Protein AF-A0A6V7HYW4-F1 (afdb_monomer_lite)

Structure (mmCIF, N/CA/C/O backbone):
data_AF-A0A6V7HYW4-F1
#
_entry.id   AF-A0A6V7HYW4-F1
#
loop_
_atom_site.group_PDB
_atom_site.id
_atom_site.type_symbol
_atom_site.label_atom_id
_atom_site.label_alt_id
_atom_site.label_comp_id
_atom_site.label_asym_id
_atom_site.label_entity_id
_atom_site.label_seq_id
_atom_site.pdbx_PDB_ins_code
_atom_site.Cartn_x
_atom_site.Cartn_y
_atom_site.Cartn_z
_atom_site.occupancy
_atom_site.B_iso_or_equiv
_atom_site.auth_seq_id
_atom_site.auth_comp_id
_atom_site.auth_asym_id
_atom_site.auth_atom_id
_atom_site.pdbx_PDB_model_num
ATOM 1 N N . ALA A 1 1 ? 6.335 6.263 9.589 1.00 73.88 1 ALA A N 1
ATOM 2 C CA . ALA A 1 1 ? 5.950 6.322 11.018 1.00 73.88 1 ALA A CA 1
ATOM 3 C C . ALA A 1 1 ? 4.460 6.633 11.207 1.00 73.88 1 ALA A C 1
ATOM 5 O O . ALA A 1 1 ? 3.752 5.780 11.722 1.00 73.88 1 ALA A O 1
ATOM 6 N N . CYS A 1 2 ? 3.945 7.784 10.749 1.00 93.00 2 CYS A N 1
ATOM 7 C CA . CYS A 1 2 ? 2.543 8.166 10.995 1.00 93.00 2 CYS A CA 1
ATOM 8 C C . CYS A 1 2 ? 1.502 7.234 10.343 1.00 93.00 2 CYS A C 1
ATOM 10 O O . CYS A 1 2 ? 0.535 6.866 11.001 1.00 93.00 2 CYS A O 1
ATOM 12 N N . TYR A 1 3 ? 1.714 6.791 9.094 1.00 95.44 3 TYR A N 1
ATOM 13 C CA . TYR A 1 3 ? 0.780 5.867 8.426 1.00 95.44 3 TYR A CA 1
ATOM 14 C C . TYR A 1 3 ? 0.740 4.483 9.077 1.00 95.44 3 TYR A C 1
ATOM 16 O O . TYR A 1 3 ? -0.339 3.937 9.263 1.00 95.44 3 TYR A O 1
ATOM 24 N N . LEU A 1 4 ? 1.890 3.962 9.517 1.00 95.38 4 LEU A N 1
ATOM 25 C CA . LEU A 1 4 ? 1.945 2.712 10.281 1.00 95.38 4 LEU A CA 1
ATOM 26 C C . LEU A 1 4 ? 1.150 2.830 11.583 1.00 95.38 4 LEU A C 1
ATOM 28 O O . LEU A 1 4 ? 0.347 1.956 11.885 1.00 95.38 4 LEU A O 1
ATOM 32 N N . LYS A 1 5 ? 1.279 3.953 12.305 1.00 97.12 5 LYS A N 1
ATOM 33 C CA . LYS A 1 5 ? 0.497 4.165 13.527 1.00 97.12 5 LYS A CA 1
ATOM 34 C C . LYS A 1 5 ? -1.006 4.284 13.259 1.00 97.12 5 LYS A C 1
ATOM 36 O O . LYS A 1 5 ? -1.817 3.809 14.057 1.00 97.12 5 LYS A O 1
ATOM 41 N N . ALA A 1 6 ? -1.374 4.907 12.140 1.00 96.94 6 ALA A N 1
ATOM 42 C CA . ALA A 1 6 ? -2.758 4.991 11.693 1.00 96.94 6 ALA A CA 1
ATOM 43 C C . ALA A 1 6 ? -3.329 3.599 11.390 1.00 96.94 6 ALA A C 1
ATOM 45 O O . ALA A 1 6 ? -4.426 3.303 11.845 1.00 96.94 6 ALA A O 1
ATOM 46 N N . ILE A 1 7 ? -2.560 2.737 10.720 1.00 97.06 7 ILE A N 1
ATOM 47 C CA . ILE A 1 7 ? -2.930 1.346 10.421 1.00 97.06 7 ILE A CA 1
ATOM 48 C C . ILE A 1 7 ? -3.027 0.502 11.699 1.00 97.06 7 ILE A C 1
ATOM 50 O O . ILE A 1 7 ? -3.990 -0.236 11.861 1.00 97.06 7 ILE A O 1
ATOM 54 N N . GLU A 1 8 ? -2.082 0.636 12.634 1.00 97.25 8 GLU A N 1
ATOM 55 C CA . GLU A 1 8 ? -2.143 -0.051 13.935 1.00 97.25 8 GLU A CA 1
ATOM 56 C C . GL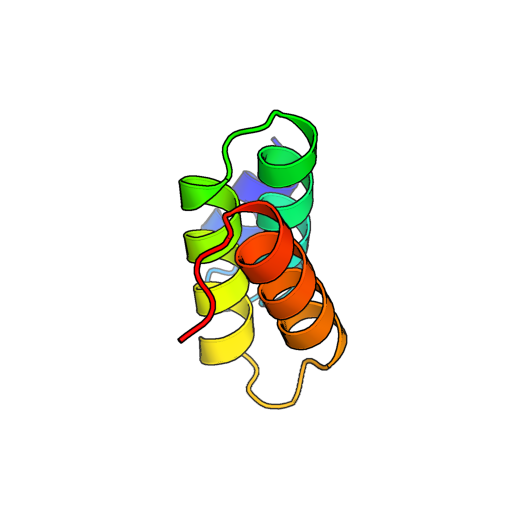U A 1 8 ? -3.418 0.298 14.712 1.00 97.25 8 GLU A C 1
ATOM 58 O O . GLU A 1 8 ? -4.005 -0.555 15.369 1.00 97.25 8 GLU A O 1
ATOM 63 N N . THR A 1 9 ? -3.828 1.568 14.660 1.00 97.75 9 THR A N 1
ATOM 64 C CA . THR A 1 9 ? -5.007 2.057 15.389 1.00 97.75 9 THR A CA 1
ATOM 65 C C . THR A 1 9 ? -6.304 1.749 14.642 1.00 97.75 9 THR A C 1
ATOM 67 O O . THR A 1 9 ? -7.332 1.487 15.262 1.00 97.75 9 THR A O 1
ATOM 70 N N . ARG A 1 10 ? -6.269 1.819 13.310 1.00 97.31 10 ARG A N 1
ATOM 71 C CA . ARG A 1 10 ? -7.409 1.649 12.413 1.00 97.31 10 ARG A CA 1
ATOM 72 C C . ARG A 1 10 ? -6.963 0.878 11.161 1.00 97.31 10 ARG A C 1
ATOM 74 O O . ARG A 1 10 ? -6.611 1.495 10.151 1.00 97.31 10 ARG A O 1
ATOM 81 N N . PRO A 1 11 ? -6.960 -0.465 11.211 1.00 96.69 11 PRO A N 1
ATOM 82 C CA . PRO A 1 11 ? -6.463 -1.290 10.113 1.00 96.69 11 PRO A CA 1
ATOM 83 C C . PRO A 1 11 ? -7.366 -1.256 8.876 1.00 96.69 11 PRO A C 1
ATOM 85 O O . PRO A 1 11 ? -6.921 -1.625 7.798 1.00 96.69 11 PRO A O 1
ATOM 88 N N . ASP A 1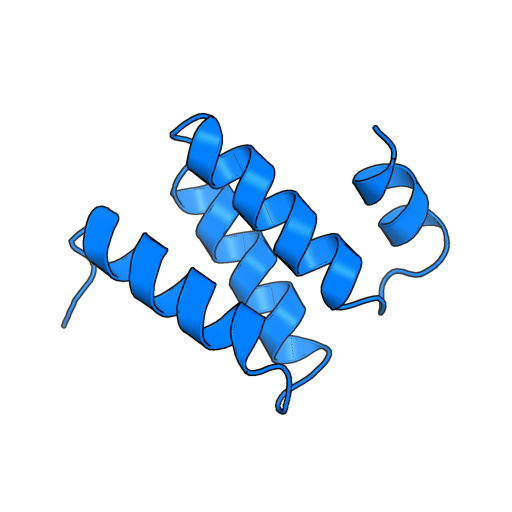 12 ? -8.602 -0.784 8.996 1.00 97.19 12 ASP A N 1
ATOM 89 C CA . ASP A 1 12 ? -9.555 -0.561 7.907 1.00 97.19 12 ASP A CA 1
ATOM 90 C C . ASP A 1 12 ? -9.428 0.832 7.261 1.00 97.19 12 ASP A C 1
ATOM 92 O O . ASP A 1 12 ? -10.185 1.180 6.356 1.00 97.19 12 ASP A O 1
ATOM 96 N N . PHE A 1 13 ? -8.450 1.649 7.671 1.00 97.62 13 PHE A N 1
ATOM 97 C CA . PHE A 1 13 ? -8.273 2.986 7.112 1.00 97.62 13 PHE A CA 1
ATOM 98 C C . PHE A 1 13 ? -7.584 2.958 5.739 1.00 97.62 13 PHE A C 1
ATOM 100 O O . PHE A 1 13 ? -6.372 3.163 5.634 1.00 97.62 13 PHE A O 1
ATOM 107 N N . ALA A 1 14 ? -8.362 2.746 4.676 1.00 98.00 14 ALA A N 1
ATOM 108 C CA . ALA A 1 14 ? -7.874 2.609 3.298 1.00 98.00 14 ALA A CA 1
ATOM 109 C C . ALA A 1 14 ? -6.909 3.733 2.858 1.00 98.00 14 ALA A C 1
ATOM 111 O O . ALA A 1 14 ? -5.886 3.469 2.225 1.00 98.00 14 ALA A O 1
ATOM 112 N N . VAL A 1 15 ? -7.166 4.982 3.265 1.00 97.94 15 VAL A N 1
ATOM 113 C CA . VAL A 1 15 ? -6.300 6.137 2.956 1.00 97.94 15 VAL A CA 1
ATOM 114 C C . VAL A 1 15 ? -4.889 5.976 3.532 1.00 97.94 15 VAL A C 1
ATOM 116 O O . VAL A 1 15 ? -3.913 6.316 2.866 1.00 97.94 15 VAL A O 1
ATOM 119 N N . ALA A 1 16 ? -4.746 5.434 4.746 1.00 98.19 16 ALA A N 1
ATOM 120 C CA . ALA A 1 16 ? -3.429 5.208 5.341 1.00 98.19 16 ALA A CA 1
ATOM 121 C C . ALA A 1 16 ? -2.644 4.120 4.598 1.00 98.19 16 ALA A C 1
ATOM 123 O O . ALA A 1 16 ? -1.437 4.271 4.412 1.00 98.19 16 ALA A O 1
ATOM 124 N N . TRP A 1 17 ? -3.327 3.070 4.132 1.00 98.44 17 TRP A N 1
ATOM 125 C CA . TRP A 1 17 ? -2.725 2.038 3.287 1.00 98.44 17 TRP A CA 1
ATOM 126 C C . TRP A 1 17 ? -2.266 2.598 1.939 1.00 98.44 17 TRP A C 1
ATOM 128 O O . TRP A 1 17 ? -1.115 2.389 1.570 1.00 98.44 17 TRP A O 1
ATOM 138 N N . SER A 1 18 ? -3.105 3.385 1.256 1.00 98.38 18 SER A N 1
ATOM 139 C CA . SER A 1 18 ? -2.731 4.029 -0.013 1.00 98.38 18 SER A CA 1
ATOM 140 C C . SER A 1 18 ? -1.528 4.961 0.167 1.00 98.38 18 SER A C 1
ATOM 142 O O . SER A 1 18 ? -0.535 4.856 -0.548 1.00 98.38 18 SER A O 1
ATOM 144 N N . ASN A 1 19 ? -1.532 5.800 1.204 1.00 98.19 19 ASN A N 1
ATOM 145 C CA . ASN A 1 19 ? -0.403 6.688 1.471 1.00 98.19 19 ASN A CA 1
ATOM 146 C C . ASN A 1 19 ? 0.887 5.939 1.833 1.00 98.19 19 ASN A C 1
ATOM 148 O O . ASN A 1 19 ? 1.977 6.397 1.487 1.00 98.19 19 ASN A O 1
ATOM 152 N N . LEU A 1 20 ? 0.791 4.793 2.513 1.00 97.88 20 LEU A N 1
ATOM 153 C CA . LEU A 1 20 ? 1.947 3.936 2.763 1.00 97.88 20 LEU A CA 1
ATOM 154 C C . LEU A 1 20 ? 2.471 3.314 1.458 1.00 97.88 20 LEU A C 1
ATOM 156 O O . LEU A 1 20 ? 3.682 3.299 1.249 1.00 97.88 20 LEU A O 1
ATOM 160 N N . GLY A 1 21 ? 1.579 2.897 0.554 1.00 98.06 21 GLY A N 1
ATOM 161 C CA . GLY A 1 21 ? 1.937 2.460 -0.797 1.00 98.06 21 GLY A CA 1
ATOM 162 C C . GLY A 1 21 ? 2.700 3.533 -1.577 1.00 98.06 21 GLY A C 1
ATOM 163 O O . GLY A 1 21 ? 3.751 3.244 -2.140 1.00 98.06 21 GLY A O 1
ATOM 164 N N . CYS A 1 22 ? 2.258 4.796 -1.522 1.00 98.19 22 CYS A N 1
ATOM 165 C CA . CYS A 1 22 ? 2.969 5.923 -2.139 1.00 98.19 22 CYS A CA 1
ATOM 166 C C . CYS A 1 22 ? 4.391 6.102 -1.587 1.00 98.19 22 CYS A C 1
ATOM 168 O O . CYS A 1 22 ? 5.310 6.403 -2.347 1.00 98.19 22 CYS A O 1
ATOM 170 N N . VAL A 1 23 ? 4.585 5.909 -0.276 1.00 98.00 23 VAL A N 1
ATOM 171 C CA . VAL A 1 23 ? 5.914 5.986 0.353 1.00 98.00 23 VAL A CA 1
ATOM 172 C C . VAL A 1 23 ? 6.835 4.893 -0.184 1.00 98.00 23 VAL A C 1
ATOM 174 O O . VAL A 1 23 ? 7.968 5.196 -0.545 1.00 98.00 23 VAL A O 1
ATOM 177 N N . PHE A 1 24 ? 6.359 3.650 -0.275 1.00 98.06 24 PHE A N 1
ATOM 178 C CA . PHE A 1 24 ? 7.156 2.555 -0.831 1.00 98.06 24 PHE A CA 1
ATOM 179 C C . PHE A 1 24 ? 7.418 2.724 -2.326 1.00 98.06 24 PHE A C 1
ATOM 181 O O . PHE A 1 24 ? 8.532 2.467 -2.776 1.00 98.06 24 PHE A O 1
ATOM 188 N N . ASN A 1 25 ? 6.449 3.250 -3.080 1.00 97.25 25 ASN A N 1
ATOM 189 C CA . ASN A 1 25 ? 6.643 3.547 -4.495 1.00 97.25 25 ASN A CA 1
ATOM 190 C C . ASN A 1 25 ? 7.768 4.574 -4.692 1.00 97.25 25 ASN A C 1
ATOM 192 O O . ASN A 1 25 ? 8.679 4.367 -5.484 1.00 97.25 25 ASN A O 1
ATOM 196 N N . ALA A 1 26 ? 7.769 5.645 -3.892 1.00 96.88 26 ALA A N 1
ATOM 197 C CA . ALA A 1 26 ? 8.829 6.652 -3.916 1.00 96.88 26 ALA A CA 1
ATOM 198 C C . ALA A 1 26 ? 10.211 6.107 -3.500 1.00 96.88 26 ALA A C 1
ATOM 200 O O . ALA A 1 26 ? 11.230 6.711 -3.827 1.00 96.88 26 ALA A O 1
ATOM 201 N N . GLN A 1 27 ? 10.255 4.983 -2.779 1.00 97.00 27 GLN A N 1
ATOM 202 C CA . GLN A 1 27 ? 11.487 4.282 -2.405 1.00 97.00 27 GLN A CA 1
ATOM 203 C C . GLN A 1 27 ? 11.940 3.256 -3.458 1.00 97.00 27 GLN A C 1
ATOM 205 O O . GLN A 1 27 ? 13.014 2.682 -3.306 1.00 97.00 27 GLN A O 1
ATOM 210 N N . GLY A 1 28 ? 11.158 3.029 -4.519 1.00 95.88 28 GLY A N 1
ATOM 211 C CA . GLY A 1 28 ? 11.416 1.986 -5.517 1.00 95.88 28 GLY A CA 1
ATOM 212 C C . GLY A 1 28 ? 11.052 0.574 -5.045 1.00 95.88 28 GLY A C 1
ATOM 213 O O . GLY A 1 28 ? 11.335 -0.405 -5.732 1.00 95.88 28 GLY A O 1
ATOM 214 N N . GLU A 1 29 ? 10.396 0.450 -3.892 1.00 97.56 29 GLU A N 1
ATOM 215 C CA . GLU A 1 29 ? 9.940 -0.818 -3.324 1.00 97.56 29 GLU A CA 1
ATOM 216 C C . GLU A 1 29 ? 8.590 -1.218 -3.945 1.00 97.56 29 GLU A C 1
ATOM 218 O O . GLU A 1 29 ? 7.543 -1.248 -3.292 1.00 97.56 29 GLU A O 1
ATOM 223 N N . ILE A 1 30 ? 8.617 -1.493 -5.251 1.00 96.31 30 ILE A N 1
ATOM 224 C CA . ILE A 1 30 ? 7.439 -1.664 -6.117 1.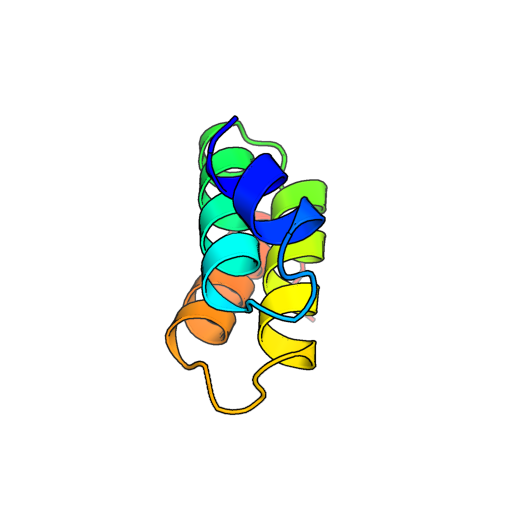00 96.31 30 ILE A CA 1
ATOM 225 C C . ILE A 1 30 ? 6.458 -2.722 -5.590 1.00 96.31 30 ILE A C 1
ATOM 227 O O . ILE A 1 30 ? 5.253 -2.486 -5.538 1.00 96.31 30 ILE A O 1
ATOM 231 N N . TRP A 1 31 ? 6.952 -3.876 -5.137 1.00 96.38 31 TRP A N 1
ATOM 232 C CA . TRP A 1 31 ? 6.092 -4.954 -4.632 1.00 96.38 31 TRP A CA 1
ATOM 233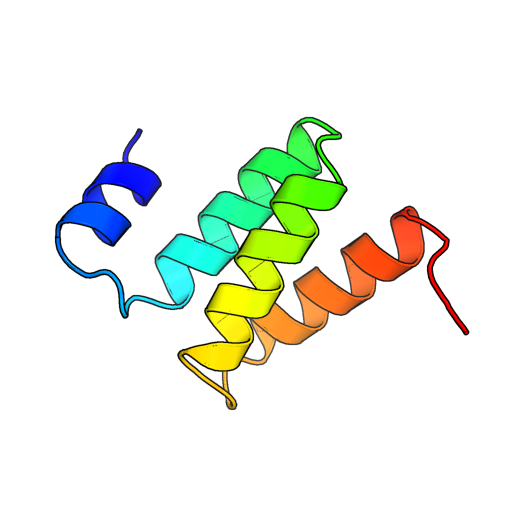 C C . TRP A 1 31 ? 5.383 -4.595 -3.322 1.00 96.38 31 TRP A C 1
ATOM 235 O O . TRP A 1 31 ? 4.224 -4.961 -3.125 1.00 96.38 31 TRP A O 1
ATOM 245 N N . LEU A 1 32 ? 6.052 -3.846 -2.439 1.00 97.69 32 LEU A N 1
ATOM 246 C CA . LEU A 1 32 ? 5.438 -3.345 -1.209 1.00 97.69 32 LEU A CA 1
ATOM 247 C C . LEU A 1 32 ? 4.389 -2.277 -1.523 1.00 97.69 32 LEU A C 1
ATOM 249 O O . LEU A 1 32 ? 3.314 -2.275 -0.922 1.00 97.69 32 LEU A O 1
ATOM 253 N N . ALA A 1 33 ? 4.661 -1.410 -2.499 1.00 98.25 33 ALA A N 1
ATOM 254 C CA . ALA A 1 33 ? 3.691 -0.432 -2.969 1.00 98.25 33 ALA A CA 1
ATOM 255 C C . ALA A 1 33 ? 2.417 -1.107 -3.507 1.00 98.25 33 ALA A C 1
ATOM 257 O O . ALA A 1 33 ? 1.325 -0.778 -3.043 1.00 98.25 33 ALA A O 1
ATOM 258 N N . ILE A 1 34 ? 2.559 -2.100 -4.397 1.00 98.00 34 ILE A N 1
ATOM 259 C CA . ILE A 1 34 ? 1.439 -2.903 -4.923 1.00 98.00 34 ILE A CA 1
ATOM 260 C C . ILE A 1 34 ? 0.626 -3.502 -3.775 1.00 98.00 34 ILE A C 1
ATOM 262 O O . ILE A 1 34 ? -0.573 -3.249 -3.688 1.00 98.00 34 ILE A O 1
ATOM 266 N N . HIS A 1 35 ? 1.282 -4.209 -2.847 1.00 98.00 35 HIS A N 1
ATOM 267 C CA . HIS A 1 35 ? 0.609 -4.843 -1.712 1.00 98.00 35 HIS A CA 1
ATOM 268 C C . HIS A 1 35 ? -0.255 -3.853 -0.916 1.00 98.00 35 HIS A C 1
ATOM 270 O O . HIS A 1 35 ? -1.391 -4.151 -0.538 1.00 98.00 35 HIS A O 1
ATOM 276 N N . HIS A 1 36 ? 0.268 -2.657 -0.651 1.00 98.44 36 HIS A N 1
ATOM 277 C CA . HIS A 1 36 ? -0.452 -1.653 0.123 1.00 98.44 36 HIS A CA 1
ATOM 278 C C . HIS A 1 36 ? -1.582 -0.976 -0.661 1.00 98.44 36 HIS A C 1
ATOM 280 O O . HIS A 1 36 ? -2.630 -0.696 -0.072 1.00 98.44 36 HIS A O 1
ATOM 286 N N . PHE A 1 37 ? -1.431 -0.764 -1.969 1.00 98.44 37 PHE A N 1
ATOM 287 C CA . PHE A 1 37 ? -2.530 -0.273 -2.801 1.00 98.44 37 PHE A CA 1
ATOM 288 C C . PHE A 1 37 ? -3.645 -1.314 -2.961 1.00 98.44 37 PHE A C 1
ATOM 290 O O . PHE A 1 37 ? -4.815 -0.963 -2.833 1.00 98.44 37 PHE A O 1
ATOM 297 N N . GLU A 1 38 ? -3.313 -2.597 -3.131 1.00 98.25 38 GLU A N 1
ATOM 298 C CA . GLU A 1 38 ? -4.295 -3.691 -3.140 1.00 98.25 38 GLU A CA 1
ATOM 299 C C . GLU A 1 38 ? -5.075 -3.762 -1.823 1.00 98.25 38 GLU A C 1
ATOM 301 O O . GLU A 1 38 ? -6.295 -3.922 -1.826 1.00 98.25 38 GLU A O 1
ATOM 306 N N . LYS A 1 39 ? -4.396 -3.583 -0.680 1.00 98.44 39 LYS A N 1
ATOM 307 C CA . LYS A 1 39 ? -5.070 -3.483 0.622 1.00 98.44 39 LYS A CA 1
ATOM 308 C C . LYS A 1 39 ? -6.017 -2.289 0.691 1.00 98.44 39 LYS A C 1
ATOM 310 O O . LYS A 1 39 ? -7.125 -2.448 1.193 1.00 98.44 39 LYS A O 1
ATOM 315 N N . ALA A 1 40 ? -5.615 -1.124 0.185 1.00 98.44 40 ALA A N 1
ATOM 316 C CA . ALA A 1 40 ? -6.481 0.051 0.152 1.00 98.44 40 ALA A CA 1
ATOM 317 C C . ALA A 1 40 ? -7.743 -0.190 -0.696 1.00 98.44 40 ALA A C 1
ATOM 319 O O . ALA A 1 40 ? -8.841 0.103 -0.234 1.00 98.44 40 ALA A O 1
ATOM 320 N N . VAL A 1 41 ? -7.591 -0.796 -1.879 1.00 98.25 41 VAL A N 1
ATOM 321 C CA . VAL A 1 41 ? -8.700 -1.173 -2.771 1.00 98.25 41 VAL A CA 1
ATOM 322 C C . VAL A 1 41 ? -9.625 -2.215 -2.132 1.00 98.25 41 VAL A C 1
ATOM 324 O O . VAL A 1 41 ? -10.843 -2.114 -2.239 1.00 98.25 41 VAL A O 1
ATOM 327 N N . ALA A 1 42 ? -9.068 -3.209 -1.437 1.00 98.31 42 ALA A N 1
ATOM 328 C CA . ALA A 1 42 ? -9.862 -4.236 -0.766 1.00 98.31 42 ALA A CA 1
ATOM 329 C C . ALA A 1 42 ? -10.686 -3.681 0.410 1.00 98.31 42 ALA A C 1
ATOM 331 O O . ALA A 1 42 ? -11.762 -4.199 0.703 1.00 98.31 42 ALA A O 1
ATOM 332 N N . LEU A 1 43 ? -10.173 -2.654 1.095 1.00 98.38 43 LEU A N 1
ATOM 333 C CA . LEU A 1 43 ? -10.845 -2.005 2.223 1.00 98.38 43 LEU A CA 1
ATOM 334 C C . LEU A 1 43 ? -11.905 -0.997 1.777 1.00 98.38 43 LEU A C 1
ATOM 336 O O . LEU A 1 43 ? -12.957 -0.908 2.405 1.00 98.38 43 LEU A O 1
ATOM 340 N N . ASP A 1 44 ? -11.639 -0.258 0.701 1.00 98.06 44 ASP A N 1
ATOM 341 C CA . ASP A 1 44 ? -12.604 0.646 0.085 1.00 98.06 44 ASP A CA 1
ATOM 342 C C . ASP A 1 44 ? -12.639 0.438 -1.438 1.00 98.06 44 ASP A C 1
ATOM 344 O O . ASP A 1 44 ? -11.867 1.054 -2.182 1.00 98.06 44 ASP A O 1
ATOM 348 N N . PRO A 1 45 ? -13.573 -0.400 -1.925 1.00 97.50 45 PRO A N 1
ATOM 349 C CA . PRO A 1 45 ? -13.743 -0.656 -3.351 1.00 97.50 45 PRO A CA 1
ATOM 350 C C . PRO A 1 45 ? -14.143 0.571 -4.180 1.00 97.50 45 PRO A C 1
ATOM 352 O O . PRO A 1 45 ? -14.104 0.486 -5.405 1.00 97.50 45 PRO A O 1
ATOM 355 N N . ASN A 1 46 ? -14.528 1.691 -3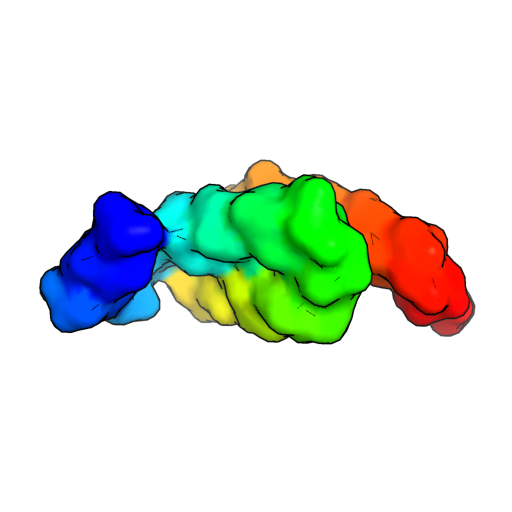.554 1.00 97.81 46 ASN A N 1
ATOM 356 C CA . ASN A 1 46 ? -14.853 2.947 -4.234 1.00 97.81 46 ASN A CA 1
ATOM 357 C C . ASN A 1 46 ? -13.700 3.965 -4.182 1.00 97.81 46 ASN A C 1
ATOM 359 O O . ASN A 1 46 ? -13.849 5.088 -4.673 1.00 97.81 46 ASN A O 1
ATOM 363 N N . PHE A 1 47 ? -12.547 3.601 -3.611 1.00 97.81 47 PHE A N 1
ATOM 364 C CA . PHE A 1 47 ? -11.422 4.512 -3.450 1.00 97.81 47 PHE A CA 1
ATOM 365 C C . PHE A 1 47 ? -10.641 4.694 -4.756 1.00 97.81 47 PHE A C 1
ATOM 367 O O . PHE A 1 47 ? -9.622 4.048 -5.005 1.00 97.81 47 PHE A O 1
ATOM 374 N N . LEU A 1 48 ? -11.122 5.614 -5.593 1.00 97.81 48 LEU A N 1
ATOM 375 C CA . LEU A 1 48 ? -10.584 5.878 -6.928 1.00 97.81 48 LEU A CA 1
ATOM 376 C C . LEU A 1 48 ? -9.066 6.129 -6.939 1.00 97.81 48 LEU A C 1
ATOM 378 O O . LEU A 1 48 ? -8.364 5.569 -7.782 1.00 97.81 48 LEU A O 1
ATOM 382 N N . ASP A 1 49 ? -8.544 6.909 -5.988 1.00 97.62 49 ASP A N 1
ATOM 383 C CA . ASP A 1 49 ? -7.109 7.220 -5.933 1.00 97.62 49 ASP A CA 1
ATOM 384 C C . ASP A 1 49 ? -6.250 5.968 -5.699 1.00 97.62 49 ASP A C 1
ATOM 386 O O . ASP A 1 49 ? -5.154 5.863 -6.248 1.00 97.62 49 ASP A O 1
ATOM 390 N N . ALA A 1 50 ? -6.739 4.987 -4.928 1.00 97.94 50 ALA A N 1
ATOM 391 C CA . ALA A 1 50 ? -6.017 3.735 -4.713 1.00 97.94 50 ALA A CA 1
ATOM 392 C C . ALA A 1 50 ? -5.919 2.903 -5.999 1.00 97.94 50 ALA A C 1
ATOM 394 O O . ALA A 1 50 ? -4.852 2.359 -6.280 1.00 97.94 50 ALA A O 1
ATOM 395 N N . TYR A 1 51 ? -6.976 2.863 -6.820 1.00 98.44 51 TYR A N 1
ATOM 396 C CA . TYR A 1 51 ? -6.921 2.217 -8.13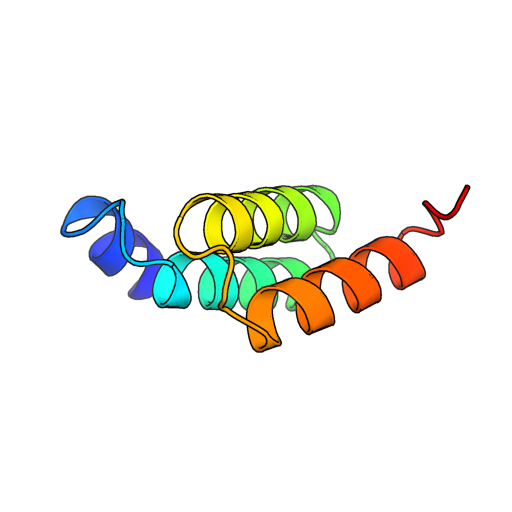7 1.00 98.44 51 TYR A CA 1
ATOM 397 C C . TYR A 1 51 ? -5.976 2.935 -9.099 1.00 98.44 51 TYR A C 1
ATOM 399 O O . TYR A 1 51 ? -5.218 2.276 -9.808 1.00 98.44 51 TYR A O 1
ATOM 407 N N . ILE A 1 52 ? -5.995 4.273 -9.119 1.00 98.19 52 ILE A N 1
ATOM 408 C CA . ILE A 1 52 ? -5.078 5.064 -9.953 1.00 98.19 52 ILE A CA 1
ATOM 409 C C . ILE A 1 52 ? -3.629 4.762 -9.564 1.00 98.19 52 ILE A C 1
ATOM 411 O O . ILE A 1 52 ? -2.800 4.476 -10.429 1.00 98.19 52 ILE A O 1
ATOM 415 N N . ASN A 1 53 ? -3.326 4.768 -8.266 1.00 98.00 53 ASN A N 1
ATOM 416 C CA . ASN A 1 53 ? -1.987 4.471 -7.775 1.00 98.00 53 ASN A CA 1
ATOM 417 C C . ASN A 1 53 ? -1.568 3.021 -8.056 1.00 98.00 53 ASN A C 1
ATOM 419 O O . ASN A 1 53 ? -0.441 2.798 -8.501 1.00 98.00 53 ASN A O 1
ATOM 423 N N . LEU A 1 54 ? -2.475 2.052 -7.878 1.00 97.69 54 LEU A N 1
ATOM 424 C CA . LEU A 1 54 ? -2.232 0.647 -8.211 1.00 97.69 54 LEU A CA 1
ATOM 425 C C . LEU A 1 54 ? -1.921 0.468 -9.705 1.00 97.69 54 LEU A C 1
ATOM 427 O O . LEU A 1 54 ? -0.928 -0.158 -10.063 1.00 97.69 54 LEU A O 1
ATOM 431 N N . GLY A 1 55 ? -2.725 1.067 -10.587 1.00 97.31 55 GLY A N 1
ATOM 432 C CA . GLY A 1 55 ? -2.498 1.011 -12.031 1.00 97.31 55 GLY A CA 1
ATOM 433 C C . GLY A 1 55 ? -1.168 1.647 -12.444 1.00 97.31 55 GLY A C 1
ATOM 434 O O . GLY A 1 55 ? -0.456 1.104 -13.289 1.00 97.31 55 GLY A O 1
ATOM 435 N N . ASN A 1 56 ? -0.792 2.763 -11.814 1.00 96.12 56 ASN A N 1
ATOM 436 C CA . ASN A 1 56 ? 0.490 3.421 -12.066 1.00 96.12 56 ASN A CA 1
ATOM 437 C C . ASN A 1 56 ? 1.685 2.558 -11.642 1.00 96.12 56 ASN A C 1
ATOM 439 O O . ASN A 1 56 ? 2.662 2.479 -12.385 1.00 96.12 56 ASN A O 1
ATOM 443 N N . VAL A 1 57 ? 1.614 1.890 -10.488 1.00 96.44 57 VAL A N 1
ATOM 444 C CA . VAL A 1 57 ? 2.729 1.052 -10.024 1.00 96.44 57 VAL A CA 1
ATOM 445 C C . VAL A 1 57 ? 2.829 -0.262 -10.806 1.00 96.44 57 VAL A C 1
ATOM 447 O O . VAL A 1 57 ? 3.931 -0.685 -11.143 1.00 96.44 57 VAL A O 1
ATOM 450 N N . LEU A 1 58 ? 1.702 -0.875 -11.190 1.00 95.75 58 LEU A N 1
ATOM 451 C CA . LEU A 1 58 ? 1.692 -2.054 -12.071 1.00 95.75 58 LEU A CA 1
ATOM 452 C C . LEU A 1 58 ? 2.303 -1.721 -13.435 1.00 95.75 58 LEU A C 1
ATOM 454 O O . LEU A 1 58 ? 3.085 -2.499 -13.989 1.00 95.75 58 LEU A O 1
ATOM 458 N N . LYS A 1 59 ? 2.019 -0.508 -13.925 1.00 94.25 59 LYS A N 1
ATOM 459 C CA . LYS A 1 59 ? 2.629 0.022 -15.140 1.00 94.25 59 LYS A CA 1
ATOM 460 C C . LYS A 1 59 ? 4.137 0.122 -15.059 1.00 94.25 59 LYS A C 1
ATOM 462 O O . LYS A 1 59 ? 4.836 -0.283 -15.988 1.00 94.25 59 LYS A O 1
ATOM 467 N N . GLU A 1 60 ? 4.627 0.688 -13.968 1.00 90.06 60 GLU A N 1
ATOM 468 C CA . GLU A 1 60 ? 6.054 0.827 -13.707 1.00 90.06 60 GLU A CA 1
ATOM 469 C C . GLU A 1 60 ? 6.739 -0.538 -13.587 1.00 90.06 60 GLU A C 1
ATOM 471 O O . GLU A 1 60 ? 7.791 -0.760 -14.189 1.00 90.06 60 GLU A O 1
ATOM 476 N N . ALA A 1 61 ? 6.084 -1.485 -12.913 1.00 89.75 61 ALA A N 1
ATOM 477 C CA . ALA A 1 61 ? 6.551 -2.857 -12.765 1.00 89.75 61 ALA A CA 1
ATOM 478 C C . ALA A 1 61 ? 6.591 -3.643 -14.090 1.00 89.75 61 ALA A C 1
ATOM 480 O O . ALA A 1 61 ? 7.163 -4.732 -14.134 1.00 89.75 61 ALA A O 1
ATOM 481 N N . ARG A 1 62 ? 5.990 -3.112 -15.170 1.00 88.44 62 ARG A N 1
ATOM 482 C CA . ARG A 1 62 ? 5.734 -3.817 -16.441 1.00 88.44 62 ARG A CA 1
ATOM 483 C C . ARG A 1 62 ? 4.956 -5.120 -16.245 1.00 88.44 62 ARG A C 1
ATOM 485 O O . ARG A 1 62 ? 5.069 -6.036 -17.054 1.00 88.44 62 ARG A O 1
ATOM 492 N N . ILE A 1 63 ? 4.166 -5.181 -15.179 1.00 74.69 63 ILE A N 1
ATOM 493 C CA . ILE A 1 63 ? 3.223 -6.261 -14.909 1.00 74.69 63 ILE A CA 1
ATOM 494 C C . ILE A 1 63 ? 1.907 -5.810 -15.531 1.00 74.69 63 ILE A C 1
ATOM 496 O O . ILE A 1 63 ? 0.982 -5.362 -14.860 1.00 74.69 63 ILE A O 1
ATOM 500 N N . PHE A 1 64 ? 1.893 -5.822 -16.855 1.00 59.03 64 PHE A N 1
ATOM 501 C CA . PHE A 1 64 ? 0.675 -5.742 -17.635 1.00 59.03 64 PHE A CA 1
ATOM 502 C C . PHE A 1 64 ? 0.542 -7.079 -18.349 1.00 59.03 64 PHE A C 1
ATOM 504 O O . PHE A 1 64 ? 1.489 -7.480 -19.030 1.00 59.03 64 PHE A O 1
ATOM 511 N N . ASP A 1 65 ? -0.591 -7.751 -18.164 1.00 51.66 65 ASP A N 1
ATOM 512 C CA . ASP A 1 65 ? -1.028 -8.797 -19.094 1.00 51.66 65 ASP A CA 1
ATOM 513 C C . ASP A 1 65 ? -1.454 -8.173 -20.434 1.00 51.66 65 ASP A C 1
ATOM 515 O O . ASP A 1 65 ? -2.073 -7.078 -20.413 1.00 51.66 65 ASP A O 1
#

pLDDT: mean 95.05, std 8.35, range [51.66, 98.44]

Foldseek 3Di:
DVLVVVCVVPVLPLVSLQVVLVVCVVVVVLVSSLVSLVSSCVSPVPPPSSVVSNVVSCVVVVVDD

Sequence (65 aa):
ACYLKAIETRPDFAVAWSNLGCVFNAQGEIWLAIHHFEKAVALDPNFLDAYINLGNVLKEARIFD

Secondary structure (DSSP, 8-state):
-HHHHHHHH-TT-HHHHHHHHHHHHHTT-HHHHHHHHHHHHHH-TT-HHHHHHHHHHHHHTT---

Organism: NCBI:txid1563983

InterPro domains:
  IPR011990 Tetratricopeptide-like helical domain superfamily [G3DSA:1.25.40.10] (1-65)
  IPR011990 Tetratricopeptide-like helical domain superfamily [SSF48452] (1-62)
  IPR019734 Tetratricopeptide repeat [PF00515] (14-47)
  IPR019734 Tetratricopeptide repeat [PS50005] (14-47)
  IPR019734 Tetratricopeptide repeat [SM00028] (14-47)
  IPR037919 UDP-N-acetylglucosamine--peptide N-acetylglucosaminyltransferase 110kDa subunit [PTHR44366] (1-65)

Radius of gyration: 11.11 Å; chains: 1; bounding box: 26×17×34 Å